Protein AF-A0ABC8JL78-F1 (afdb_monomer_lite)

InterPro domains:
  IPR017938 Riboflavin synthase-like beta-barrel [SSF63380] (25-76)

Radius of gyration: 19.33 Å; chains: 1; bounding box: 40×27×53 Å

Sequence (88 aa):
MIKIQQTLYKEPVECQPKIYQRIKTRNEVLTKGGSTKDVHNLEFRFVSSSSIKYEVGDVVELPPSQNPSAIDAFIENAIIWRQNYSSQ

Organism: Eruca vesicaria subsp. sativa (NCBI:txid29727)

Structure (mmCIF, N/CA/C/O backbone):
data_AF-A0ABC8JL78-F1
#
_entry.id   AF-A0ABC8JL78-F1
#
loop_
_atom_site.group_PDB
_atom_site.id
_atom_site.type_symbol
_atom_site.label_atom_id
_atom_site.label_alt_id
_atom_site.label_comp_id
_atom_site.label_asym_id
_atom_site.label_entity_id
_atom_site.label_seq_id
_atom_site.pdbx_PDB_ins_code
_atom_site.Cartn_x
_atom_site.Cartn_y
_atom_site.Cartn_z
_atom_site.occupancy
_atom_site.B_iso_or_equiv
_atom_site.auth_seq_id
_atom_site.auth_comp_id
_atom_site.auth_asym_id
_atom_site.auth_atom_id
_atom_site.pdbx_PDB_model_num
ATOM 1 N N . MET A 1 1 ? 5.748 -1.288 -16.783 1.00 31.97 1 MET A N 1
ATOM 2 C CA . MET A 1 1 ? 4.459 -1.551 -16.105 1.00 31.97 1 MET A CA 1
ATOM 3 C C . MET A 1 1 ? 4.765 -2.279 -14.806 1.00 31.97 1 MET A C 1
ATOM 5 O O . MET A 1 1 ? 5.115 -3.450 -14.860 1.00 31.97 1 MET A O 1
ATOM 9 N N . ILE A 1 2 ? 4.734 -1.582 -13.671 1.00 34.09 2 ILE A N 1
ATOM 10 C CA . ILE A 1 2 ? 5.034 -2.175 -12.360 1.00 34.09 2 ILE A CA 1
ATOM 11 C C . ILE A 1 2 ? 3.720 -2.732 -11.808 1.00 34.09 2 ILE A C 1
ATOM 13 O O . ILE A 1 2 ? 2.771 -1.981 -11.596 1.00 34.09 2 ILE A O 1
ATOM 17 N N . LYS A 1 3 ? 3.633 -4.054 -11.638 1.00 31.86 3 LYS A N 1
ATOM 18 C CA . LYS A 1 3 ? 2.488 -4.696 -10.984 1.00 31.86 3 LYS A CA 1
ATOM 19 C C . LYS A 1 3 ? 2.761 -4.722 -9.486 1.00 31.86 3 LYS A C 1
ATOM 21 O O . LYS A 1 3 ? 3.645 -5.442 -9.040 1.00 31.86 3 LYS A O 1
ATOM 26 N N . ILE A 1 4 ? 2.000 -3.951 -8.721 1.00 43.84 4 ILE A N 1
ATOM 27 C CA . ILE A 1 4 ? 2.011 -4.043 -7.261 1.00 43.84 4 ILE A CA 1
ATOM 28 C C . ILE A 1 4 ? 0.982 -5.115 -6.891 1.00 43.84 4 ILE A C 1
ATOM 30 O O . ILE A 1 4 ? -0.218 -4.909 -7.069 1.00 43.84 4 ILE A O 1
ATOM 34 N N . GLN A 1 5 ? 1.443 -6.278 -6.432 1.00 34.25 5 GLN A N 1
ATOM 35 C CA . GLN A 1 5 ? 0.585 -7.268 -5.782 1.00 34.25 5 GLN A CA 1
ATOM 36 C C . GLN A 1 5 ? 0.745 -7.115 -4.271 1.00 34.25 5 GLN A C 1
ATOM 38 O O . GLN A 1 5 ? 1.853 -7.190 -3.749 1.00 34.25 5 GLN A O 1
ATOM 43 N N . GLN A 1 6 ? -0.361 -6.851 -3.574 1.00 40.88 6 GLN A N 1
ATOM 44 C CA . GLN A 1 6 ? -0.386 -6.904 -2.118 1.00 40.88 6 GLN A CA 1
ATOM 45 C C . GLN A 1 6 ? -0.401 -8.371 -1.701 1.00 40.88 6 GLN A C 1
ATOM 47 O O . GLN A 1 6 ? -1.405 -9.057 -1.891 1.00 40.88 6 GLN A O 1
ATOM 52 N N . THR A 1 7 ? 0.703 -8.833 -1.126 1.00 35.62 7 THR A N 1
ATOM 53 C CA . THR A 1 7 ? 0.785 -10.162 -0.527 1.00 35.62 7 THR A CA 1
ATOM 54 C C . THR A 1 7 ? 1.122 -10.012 0.949 1.00 35.62 7 THR A C 1
ATOM 56 O O . THR A 1 7 ? 2.162 -9.469 1.311 1.00 35.62 7 THR A O 1
ATOM 59 N N . LEU A 1 8 ? 0.221 -10.480 1.813 1.00 35.69 8 LEU A N 1
ATOM 60 C CA . LEU A 1 8 ? 0.480 -10.638 3.242 1.00 35.69 8 LEU A CA 1
ATOM 61 C C . LEU A 1 8 ? 1.410 -11.844 3.422 1.00 35.69 8 LEU A C 1
ATOM 63 O O . LEU A 1 8 ? 0.937 -12.974 3.524 1.00 35.69 8 LEU A O 1
ATOM 67 N N . TYR A 1 9 ? 2.725 -11.629 3.427 1.00 38.94 9 TYR A N 1
ATOM 68 C CA . TYR A 1 9 ? 3.672 -12.688 3.774 1.00 38.94 9 TYR A CA 1
ATOM 69 C C . TYR A 1 9 ? 3.891 -12.744 5.291 1.00 38.94 9 TYR A C 1
ATOM 71 O O . TYR A 1 9 ? 4.225 -11.748 5.933 1.00 38.94 9 TYR A O 1
ATOM 79 N N . LYS A 1 10 ? 3.707 -13.941 5.857 1.00 44.62 10 LYS A N 1
ATOM 80 C CA . LYS A 1 10 ? 4.261 -14.364 7.145 1.00 44.62 10 LYS A CA 1
ATOM 81 C C . LYS A 1 10 ? 5.566 -15.103 6.848 1.00 44.62 10 LYS A C 1
ATOM 83 O O . LYS A 1 10 ? 5.491 -16.281 6.544 1.00 44.62 10 LYS A O 1
ATOM 88 N N . GLU A 1 11 ? 6.697 -14.399 6.858 1.00 41.25 11 GLU A N 1
ATOM 89 C CA . GLU A 1 11 ? 8.076 -14.875 7.120 1.00 41.25 11 GLU A CA 1
ATOM 90 C C . GLU A 1 11 ? 9.081 -13.783 6.691 1.00 41.25 11 GLU A C 1
ATOM 92 O O . GLU A 1 11 ? 8.760 -12.982 5.808 1.00 41.25 11 GLU A O 1
ATOM 97 N N . PRO A 1 12 ? 10.263 -13.667 7.333 1.00 45.34 12 PRO A N 1
ATOM 98 C CA . PRO A 1 12 ? 11.154 -12.538 7.105 1.00 45.34 12 PRO A CA 1
ATOM 99 C C . PRO A 1 12 ? 11.926 -12.726 5.797 1.00 45.34 12 PRO A C 1
ATOM 101 O O . PRO A 1 12 ? 12.888 -13.486 5.728 1.00 45.34 12 PRO A O 1
ATOM 104 N N . VAL A 1 13 ? 11.520 -11.999 4.759 1.00 52.41 13 VAL A N 1
ATOM 105 C CA . VAL A 1 13 ? 12.337 -11.817 3.556 1.00 52.41 13 VAL A CA 1
ATOM 106 C C . VAL A 1 13 ? 13.495 -10.886 3.918 1.00 52.41 13 VAL A C 1
ATOM 108 O O . VAL A 1 13 ? 13.293 -9.822 4.512 1.00 52.41 13 VAL A O 1
ATOM 111 N N . GLU A 1 14 ? 14.715 -11.313 3.602 1.00 44.38 14 GLU A N 1
ATOM 112 C CA . GLU A 1 14 ? 15.948 -10.554 3.795 1.00 44.38 14 GLU A CA 1
ATOM 113 C C . GLU A 1 14 ? 15.782 -9.124 3.252 1.00 44.38 14 GLU A C 1
ATOM 115 O O . GLU A 1 14 ? 15.545 -8.899 2.063 1.00 44.38 14 GLU A O 1
ATOM 120 N N . CYS A 1 15 ? 15.807 -8.144 4.161 1.00 42.47 15 CYS A N 1
ATOM 121 C CA . CYS A 1 15 ? 15.480 -6.759 3.846 1.00 42.47 15 CYS A CA 1
ATOM 122 C C . CYS A 1 15 ? 16.586 -6.129 2.996 1.00 42.47 15 CYS A C 1
ATOM 124 O O . CYS A 1 15 ? 17.604 -5.675 3.518 1.00 42.47 15 CYS A O 1
ATOM 126 N N . GLN A 1 16 ? 16.325 -6.025 1.694 1.00 54.25 16 GLN A N 1
ATOM 127 C CA . GLN A 1 16 ? 16.980 -5.071 0.801 1.00 54.25 16 GLN A CA 1
ATOM 128 C C . GLN A 1 16 ? 17.005 -3.655 1.416 1.00 54.25 16 GLN A C 1
ATOM 130 O O . GLN A 1 16 ? 16.172 -3.350 2.279 1.00 54.25 16 GLN A O 1
ATOM 135 N N . PRO A 1 17 ? 17.944 -2.769 1.013 1.00 55.53 17 PRO A N 1
ATOM 136 C CA . PRO A 1 17 ? 18.102 -1.455 1.629 1.00 55.53 17 PRO A CA 1
ATOM 137 C C . PRO A 1 17 ? 16.769 -0.703 1.686 1.00 55.53 17 PRO A C 1
ATOM 139 O O . PRO A 1 17 ? 16.188 -0.312 0.671 1.00 55.53 17 PRO A O 1
ATOM 142 N N . LYS A 1 18 ? 16.277 -0.506 2.911 1.00 58.66 18 LYS A N 1
ATOM 143 C CA . LYS A 1 18 ? 15.034 0.212 3.178 1.00 58.66 18 LYS A CA 1
ATOM 144 C C . LYS A 1 18 ? 15.262 1.691 2.891 1.00 58.66 18 LYS A C 1
ATOM 146 O O . LYS A 1 18 ? 15.940 2.387 3.642 1.00 58.66 18 LYS A O 1
ATOM 151 N N . ILE A 1 19 ? 14.705 2.177 1.786 1.00 60.38 19 ILE A N 1
ATOM 152 C CA . ILE A 1 19 ? 14.752 3.598 1.434 1.00 60.38 19 ILE A CA 1
ATOM 153 C C . ILE A 1 19 ? 13.503 4.256 2.000 1.00 60.38 19 ILE A C 1
ATOM 155 O O . ILE A 1 19 ? 12.411 4.155 1.442 1.00 60.38 19 ILE A O 1
ATOM 159 N N . TYR A 1 20 ? 13.694 4.912 3.142 1.00 57.22 20 TYR A N 1
ATOM 160 C CA . TYR A 1 20 ? 12.631 5.501 3.956 1.00 57.22 20 TYR A CA 1
ATOM 161 C C . TYR A 1 20 ? 12.106 6.843 3.429 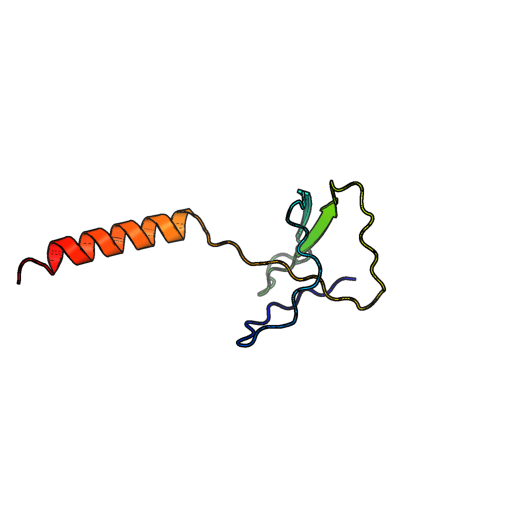1.00 57.22 20 TYR A C 1
ATOM 163 O O . TYR A 1 20 ? 11.135 7.370 3.961 1.00 57.22 20 TYR A O 1
ATOM 171 N N . GLN A 1 21 ? 12.727 7.408 2.391 1.00 56.16 21 GLN A N 1
ATOM 172 C CA . GLN A 1 21 ? 12.365 8.720 1.858 1.00 56.16 21 GLN A CA 1
ATOM 173 C C . GLN A 1 21 ? 11.894 8.592 0.407 1.00 56.16 21 GLN A C 1
ATOM 175 O O . GLN A 1 21 ? 12.674 8.671 -0.543 1.00 56.16 21 GLN A O 1
ATOM 180 N N . ARG A 1 22 ? 10.588 8.366 0.240 1.00 63.94 22 ARG A N 1
ATOM 181 C CA . ARG A 1 22 ? 9.896 8.409 -1.054 1.00 63.94 22 ARG A CA 1
ATOM 182 C C . ARG A 1 22 ? 8.907 9.565 -1.024 1.00 63.94 22 ARG A C 1
ATOM 184 O O . ARG A 1 22 ? 8.053 9.607 -0.145 1.00 63.94 22 ARG A O 1
ATOM 191 N N . ILE A 1 23 ? 8.987 10.475 -1.991 1.00 59.38 23 ILE A N 1
ATOM 192 C CA . ILE A 1 23 ? 7.897 11.423 -2.237 1.00 59.38 23 ILE A CA 1
ATOM 193 C C . ILE A 1 23 ? 7.009 10.792 -3.308 1.00 59.38 23 ILE A C 1
ATOM 195 O O . ILE A 1 23 ? 7.458 10.547 -4.431 1.00 59.38 23 ILE A O 1
ATOM 199 N N . LYS A 1 24 ? 5.753 10.498 -2.955 1.00 66.19 24 LYS A N 1
ATOM 200 C CA . LYS A 1 24 ? 4.724 10.123 -3.930 1.00 66.19 24 LYS A CA 1
ATOM 201 C C . LYS A 1 24 ? 4.434 11.350 -4.786 1.00 66.19 24 LYS A C 1
ATOM 203 O O . LYS A 1 24 ? 3.921 12.343 -4.281 1.00 66.19 24 LYS A O 1
ATOM 208 N N . THR A 1 25 ? 4.791 11.289 -6.062 1.00 71.81 25 THR A N 1
ATOM 209 C CA . THR A 1 25 ? 4.658 12.429 -6.977 1.00 71.81 25 THR A CA 1
ATOM 210 C C . THR A 1 25 ? 3.381 12.369 -7.794 1.00 71.81 25 THR A C 1
ATOM 212 O O . THR A 1 25 ? 2.857 13.418 -8.158 1.00 71.81 25 THR A O 1
ATOM 215 N N . ARG A 1 26 ? 2.851 11.167 -8.058 1.00 84.19 26 ARG A N 1
ATOM 216 C CA . ARG A 1 26 ? 1.599 11.001 -8.803 1.00 84.19 26 ARG A CA 1
ATOM 217 C C . ARG A 1 26 ? 0.782 9.812 -8.307 1.00 84.19 26 ARG A C 1
ATOM 219 O O . ARG A 1 26 ? 1.331 8.773 -7.937 1.00 84.19 26 ARG A O 1
ATOM 226 N N . ASN A 1 27 ? -0.536 10.001 -8.301 1.00 88.81 27 ASN A N 1
ATOM 227 C CA . ASN A 1 27 ? -1.542 8.960 -8.127 1.00 88.81 27 ASN A CA 1
ATOM 228 C C . ASN A 1 27 ? -2.596 9.126 -9.210 1.00 88.81 27 ASN A C 1
ATOM 230 O O . ASN A 1 27 ? -3.314 10.123 -9.195 1.00 88.81 27 ASN A O 1
ATOM 234 N N . GLU A 1 28 ? -2.684 8.193 -10.139 1.00 91.62 28 GLU A N 1
ATOM 235 C CA . GLU A 1 28 ? -3.620 8.303 -11.250 1.00 91.62 28 GLU A CA 1
ATOM 236 C C . GLU A 1 28 ? -4.539 7.095 -11.294 1.00 91.62 28 GLU A C 1
ATOM 238 O O . GLU A 1 28 ? -4.080 5.957 -11.337 1.00 91.62 28 GLU A O 1
ATOM 243 N N . VAL A 1 29 ? -5.843 7.355 -11.306 1.00 91.00 29 VAL A N 1
ATOM 244 C CA . VAL A 1 29 ? -6.860 6.315 -11.434 1.00 91.00 29 VAL A CA 1
ATOM 245 C C . VAL A 1 29 ? -6.802 5.753 -12.852 1.00 91.00 29 VAL A C 1
ATOM 247 O O . VAL A 1 29 ? -6.953 6.484 -13.827 1.00 91.00 29 VAL A O 1
ATOM 250 N N . LEU A 1 30 ? -6.605 4.443 -12.967 1.00 91.88 30 LEU A N 1
ATOM 251 C CA . LEU A 1 30 ? -6.662 3.716 -14.238 1.00 91.88 30 LEU A CA 1
ATOM 252 C C . LEU A 1 30 ? -8.021 3.042 -14.461 1.00 91.88 30 LEU A C 1
ATOM 254 O O . LEU A 1 30 ? -8.324 2.580 -15.563 1.00 91.88 30 LEU A O 1
ATOM 258 N N . THR A 1 31 ? -8.838 2.947 -13.416 1.00 92.44 31 THR A N 1
ATOM 259 C CA . THR A 1 31 ? -10.151 2.309 -13.458 1.00 92.44 31 THR A CA 1
ATOM 260 C C . THR A 1 31 ? -11.218 3.225 -14.034 1.00 92.44 31 THR A C 1
ATOM 262 O O . THR A 1 31 ? -11.361 4.385 -13.659 1.00 92.44 31 THR A O 1
ATOM 265 N N . LYS A 1 32 ? -12.005 2.677 -14.965 1.00 89.25 32 LYS A N 1
ATOM 266 C CA . LYS A 1 32 ? -13.177 3.357 -15.524 1.00 89.25 32 LYS A CA 1
ATOM 267 C C . LYS A 1 32 ? -14.321 3.359 -14.508 1.00 89.25 32 LYS A C 1
ATOM 269 O O . LYS A 1 32 ? -14.440 2.433 -13.702 1.00 89.25 32 LYS A O 1
ATOM 274 N N . GLY A 1 33 ? -15.196 4.360 -14.599 1.00 89.88 33 GLY A N 1
ATOM 275 C CA . GLY A 1 33 ? -16.428 4.406 -13.809 1.00 89.88 33 GLY A CA 1
ATOM 276 C C . GLY A 1 33 ? -17.261 3.132 -13.995 1.00 89.88 33 GLY A C 1
ATOM 277 O O . GLY A 1 33 ? -17.414 2.650 -15.116 1.00 89.88 33 GLY A O 1
ATOM 278 N N . GLY A 1 34 ? -17.756 2.569 -12.890 1.00 89.00 34 GLY A N 1
ATOM 279 C CA . GLY A 1 34 ? -18.521 1.314 -12.879 1.00 89.00 34 GLY A CA 1
ATOM 280 C C . GLY A 1 34 ? -17.684 0.031 -12.782 1.00 89.00 34 GLY A C 1
ATOM 281 O O . GLY A 1 34 ? -18.249 -1.058 -12.741 1.00 89.00 34 GLY A O 1
ATOM 282 N N . SER A 1 35 ? -16.352 0.127 -12.720 1.00 90.50 35 SER A N 1
ATOM 283 C CA . SER A 1 35 ? -15.483 -1.012 -12.400 1.00 90.50 35 SER A CA 1
ATOM 284 C C . SER A 1 35 ? -15.666 -1.460 -10.944 1.00 90.50 35 SER A C 1
ATOM 286 O O . SER A 1 35 ? -15.775 -0.634 -10.044 1.00 90.50 35 SER A O 1
ATOM 288 N N . THR A 1 36 ? -15.625 -2.772 -10.698 1.00 93.81 36 THR A N 1
ATOM 289 C CA . THR A 1 36 ? -15.645 -3.354 -9.340 1.00 93.81 36 THR A CA 1
ATOM 290 C C . THR A 1 36 ? -14.299 -3.261 -8.624 1.00 93.81 36 THR A C 1
ATOM 292 O O . THR A 1 36 ? -14.212 -3.502 -7.423 1.00 93.81 36 THR A O 1
ATOM 295 N N . LYS A 1 37 ? -13.235 -2.945 -9.365 1.00 89.69 37 LYS A N 1
ATOM 296 C CA . LYS A 1 37 ? -11.883 -2.749 -8.841 1.00 89.69 37 LYS A CA 1
ATOM 297 C C . LYS A 1 37 ? -11.504 -1.283 -8.927 1.00 89.69 37 LYS A C 1
ATOM 299 O O . LYS A 1 37 ? -11.912 -0.611 -9.876 1.00 89.69 37 LYS A O 1
ATOM 304 N N . ASP A 1 38 ? -10.664 -0.860 -7.993 1.00 89.25 38 ASP A N 1
ATOM 305 C CA . ASP A 1 38 ? -9.995 0.434 -8.002 1.00 89.25 38 ASP A CA 1
ATOM 306 C C . ASP A 1 38 ? -8.491 0.220 -8.230 1.00 89.25 38 ASP A C 1
ATOM 308 O O . ASP A 1 38 ? -7.829 -0.476 -7.459 1.00 89.25 38 ASP A O 1
ATOM 312 N N . VAL A 1 39 ? -7.963 0.728 -9.345 1.00 90.81 39 VAL A N 1
ATOM 313 C CA . VAL A 1 39 ? -6.585 0.478 -9.790 1.00 90.81 39 VAL A CA 1
ATOM 314 C C . VAL A 1 39 ? -5.926 1.812 -10.062 1.00 90.81 39 VAL A C 1
ATOM 316 O O . VAL A 1 39 ? -6.438 2.616 -10.837 1.00 90.81 39 VAL A O 1
ATOM 319 N N . HIS A 1 40 ? -4.756 2.011 -9.461 1.00 89.88 40 HIS A N 1
ATOM 320 C CA . HIS A 1 40 ? -4.008 3.257 -9.552 1.00 89.88 40 HIS A CA 1
ATOM 321 C C . HIS A 1 40 ? -2.620 3.029 -10.140 1.00 89.88 40 HIS A C 1
ATOM 323 O O . HIS A 1 40 ? -1.952 2.042 -9.827 1.00 89.88 40 HIS A O 1
ATOM 329 N N . ASN A 1 41 ? -2.171 3.979 -10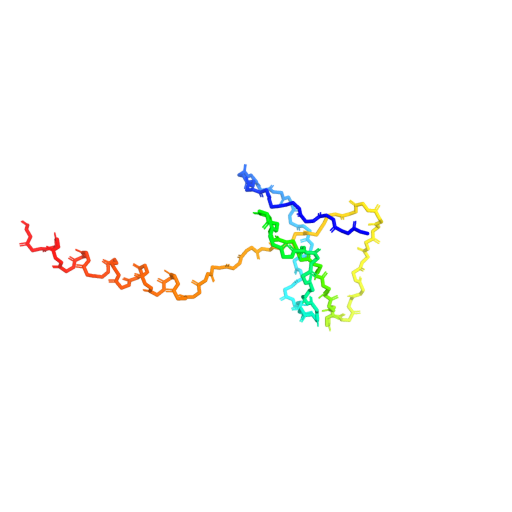.955 1.00 89.12 41 ASN A N 1
ATOM 330 C CA . ASN A 1 41 ? -0.775 4.151 -11.318 1.00 89.12 41 ASN A CA 1
ATOM 331 C C . ASN A 1 41 ? -0.089 5.038 -10.270 1.00 89.12 41 ASN A C 1
ATOM 333 O O . ASN A 1 41 ? -0.551 6.146 -9.983 1.00 89.12 41 ASN A O 1
ATOM 337 N N . LEU A 1 42 ? 1.016 4.550 -9.708 1.00 86.44 42 LEU A N 1
ATOM 338 C CA . LEU A 1 42 ? 1.783 5.242 -8.676 1.00 86.44 42 LEU A CA 1
ATOM 339 C C . LEU A 1 42 ? 3.179 5.562 -9.197 1.00 86.44 42 LEU A C 1
ATOM 341 O O . LEU A 1 42 ? 3.913 4.667 -9.611 1.00 86.44 42 LEU A O 1
ATOM 345 N N . GLU A 1 43 ? 3.559 6.833 -9.106 1.00 85.44 43 GLU A N 1
ATOM 346 C CA . GLU A 1 43 ? 4.906 7.290 -9.439 1.00 85.44 43 GLU A CA 1
ATOM 347 C C . GLU A 1 43 ? 5.595 7.837 -8.188 1.00 85.44 43 GLU A C 1
ATOM 349 O O . GLU A 1 43 ? 5.003 8.579 -7.392 1.00 85.44 43 GLU A O 1
ATOM 354 N N . PHE A 1 44 ? 6.868 7.476 -8.030 1.00 78.44 44 PHE A N 1
ATOM 355 C CA . PHE A 1 44 ? 7.696 7.871 -6.899 1.00 78.44 44 PHE A CA 1
ATOM 356 C C . PHE A 1 44 ? 8.938 8.593 -7.395 1.00 78.44 44 PHE A C 1
ATOM 358 O O . PHE A 1 44 ? 9.608 8.133 -8.321 1.00 78.44 44 PHE A O 1
ATOM 365 N N . ARG A 1 45 ? 9.285 9.690 -6.723 1.00 74.88 45 ARG A N 1
ATOM 366 C CA . ARG A 1 45 ? 10.599 10.312 -6.854 1.00 74.88 45 ARG A CA 1
ATOM 367 C C . ARG A 1 45 ? 11.427 9.991 -5.620 1.00 74.88 45 ARG A C 1
ATOM 369 O O . ARG A 1 45 ? 10.971 10.162 -4.486 1.00 74.88 45 ARG A O 1
ATOM 376 N N . PHE A 1 46 ? 12.655 9.556 -5.859 1.00 73.12 46 PHE A N 1
ATOM 377 C CA . PHE A 1 46 ? 13.638 9.337 -4.809 1.00 73.12 46 PHE A CA 1
ATOM 378 C C . PHE A 1 46 ? 14.373 10.644 -4.536 1.00 73.12 46 PHE A C 1
ATOM 380 O O . PHE A 1 46 ? 14.845 11.301 -5.461 1.00 73.12 46 PHE A O 1
ATOM 387 N N . VAL A 1 47 ? 14.404 11.040 -3.265 1.00 65.62 47 VAL A N 1
ATOM 388 C CA . VAL A 1 47 ? 15.089 12.260 -2.811 1.00 65.62 47 VAL A CA 1
ATOM 389 C C . VAL A 1 47 ? 16.532 11.996 -2.383 1.00 65.62 47 VAL A C 1
ATOM 391 O O . VAL A 1 47 ? 17.294 12.938 -2.191 1.00 65.62 47 VAL A O 1
ATOM 394 N N . SER A 1 48 ? 16.924 10.727 -2.246 1.00 65.88 48 SER A N 1
ATOM 395 C CA . SER A 1 48 ? 18.291 10.343 -1.909 1.00 65.88 48 SER A CA 1
ATOM 396 C C . SER A 1 48 ? 19.235 10.532 -3.096 1.00 65.88 48 SER A C 1
ATOM 398 O O . SER A 1 48 ? 18.895 10.221 -4.234 1.00 65.88 48 SER A O 1
ATOM 400 N N . SER A 1 49 ? 20.457 10.983 -2.809 1.00 59.72 49 SER A N 1
ATOM 401 C CA . SER A 1 49 ? 21.551 11.105 -3.783 1.00 59.72 49 SER A CA 1
ATOM 402 C C . SER A 1 49 ? 22.024 9.758 -4.345 1.00 59.72 49 SER A C 1
ATOM 404 O O . SER A 1 49 ? 22.704 9.725 -5.369 1.00 59.72 49 SER A O 1
ATOM 406 N N . SER A 1 50 ? 21.661 8.642 -3.706 1.00 63.38 50 SER A N 1
ATOM 407 C CA . SER A 1 50 ? 21.852 7.302 -4.249 1.00 63.38 50 SER A CA 1
ATOM 408 C C . SER A 1 50 ? 20.774 6.984 -5.287 1.00 63.38 50 SER A C 1
ATOM 410 O O . SER A 1 50 ? 19.575 6.982 -4.995 1.00 63.38 50 SER A O 1
ATOM 412 N N . SER A 1 51 ? 21.206 6.685 -6.513 1.00 67.06 51 SER A N 1
ATOM 413 C CA . SER A 1 51 ? 20.329 6.152 -7.548 1.00 67.06 51 SER A CA 1
ATOM 414 C C . SER A 1 51 ? 19.896 4.736 -7.177 1.00 67.06 51 SER A C 1
ATOM 416 O O . SER A 1 51 ? 20.720 3.841 -6.981 1.00 67.06 51 SER A O 1
ATOM 418 N N . ILE A 1 52 ? 18.585 4.521 -7.079 1.00 74.31 52 ILE A N 1
ATOM 419 C CA . ILE A 1 52 ? 18.040 3.168 -6.980 1.00 74.31 52 ILE A CA 1
ATOM 420 C C . ILE A 1 52 ? 18.168 2.527 -8.349 1.00 74.31 52 ILE A C 1
ATOM 422 O O . ILE A 1 52 ? 17.603 3.015 -9.329 1.00 74.31 52 ILE A O 1
ATOM 426 N N . LYS A 1 53 ? 18.919 1.432 -8.402 1.00 79.62 53 LYS A N 1
ATOM 427 C CA . LYS A 1 53 ? 18.983 0.575 -9.579 1.00 79.62 53 LYS A CA 1
ATOM 428 C C . LYS A 1 53 ? 17.809 -0.392 -9.528 1.00 79.62 53 LYS A C 1
ATOM 430 O O . LYS A 1 53 ? 17.520 -0.938 -8.468 1.00 79.62 53 LYS A O 1
ATOM 435 N N . TYR A 1 54 ? 17.146 -0.558 -10.659 1.00 80.50 54 TYR A N 1
ATOM 436 C CA . TYR A 1 54 ? 16.108 -1.557 -10.852 1.00 80.50 54 TYR A CA 1
ATOM 437 C C . TYR A 1 54 ? 16.176 -2.055 -12.292 1.00 80.50 54 TYR A C 1
ATOM 439 O O . TYR A 1 54 ? 16.594 -1.323 -13.194 1.00 80.50 54 TYR A O 1
ATOM 447 N N . GLU A 1 55 ? 15.731 -3.281 -12.496 1.00 86.56 55 GLU A N 1
ATOM 448 C CA . GLU A 1 55 ? 15.545 -3.896 -13.798 1.00 86.56 55 GLU A CA 1
ATOM 449 C C . GLU A 1 55 ? 14.060 -4.156 -14.068 1.00 86.56 55 GLU A C 1
ATOM 451 O O . GLU A 1 55 ? 13.194 -4.118 -13.186 1.00 86.56 55 GLU A O 1
ATOM 456 N N . VAL A 1 56 ? 13.725 -4.368 -15.340 1.00 85.75 56 VAL A N 1
ATOM 457 C CA . VAL A 1 56 ? 12.350 -4.689 -15.724 1.00 85.75 56 VAL A CA 1
ATOM 458 C C . VAL A 1 56 ? 11.999 -6.069 -15.181 1.00 85.75 56 VAL A C 1
ATOM 460 O O . VAL A 1 56 ? 12.585 -7.066 -15.583 1.00 85.75 56 VAL A O 1
ATOM 463 N N . GLY A 1 57 ? 10.988 -6.116 -14.317 1.00 86.94 57 GLY A N 1
ATOM 464 C CA . GLY A 1 57 ? 10.568 -7.340 -13.634 1.00 86.94 57 GLY A CA 1
ATOM 465 C C . GLY A 1 57 ? 10.792 -7.282 -12.126 1.00 86.94 57 GLY A C 1
ATOM 466 O O . GLY A 1 57 ? 10.146 -8.044 -11.410 1.00 86.94 57 GLY A O 1
ATOM 467 N N . ASP A 1 58 ? 11.605 -6.336 -11.648 1.00 83.25 58 ASP A N 1
ATOM 468 C CA . ASP A 1 58 ? 11.808 -6.126 -10.220 1.00 83.25 58 ASP A CA 1
ATOM 469 C C . ASP A 1 58 ? 10.512 -5.728 -9.510 1.00 83.25 58 ASP A C 1
ATOM 471 O O . ASP A 1 58 ? 9.649 -5.013 -10.039 1.00 83.25 58 ASP A O 1
ATOM 475 N N . VAL A 1 59 ? 10.395 -6.185 -8.265 1.00 82.00 59 VAL A N 1
ATOM 476 C CA . VAL A 1 59 ? 9.257 -5.908 -7.392 1.00 82.00 59 VAL A CA 1
ATOM 477 C C . VAL A 1 59 ? 9.615 -4.774 -6.444 1.00 82.00 59 VAL A C 1
ATOM 479 O O . VAL A 1 59 ? 10.683 -4.764 -5.835 1.00 82.00 59 VAL A O 1
ATOM 482 N N . VAL A 1 60 ? 8.692 -3.826 -6.280 1.00 79.38 60 VAL A N 1
ATOM 483 C CA . VAL A 1 60 ? 8.813 -2.785 -5.261 1.00 79.38 60 VAL A CA 1
ATOM 484 C C . VAL A 1 60 ? 7.954 -3.139 -4.052 1.00 79.38 60 VAL A C 1
ATOM 486 O O . VAL A 1 60 ? 6.739 -3.302 -4.164 1.00 79.38 60 VAL A O 1
ATOM 489 N N . GLU A 1 61 ? 8.577 -3.219 -2.879 1.00 78.88 61 GLU A N 1
ATOM 490 C CA . GLU A 1 61 ? 7.839 -3.295 -1.622 1.00 78.88 61 GLU A CA 1
ATOM 491 C C . GLU A 1 61 ? 7.408 -1.885 -1.191 1.00 78.88 61 GLU A C 1
ATOM 493 O O . GLU A 1 61 ? 8.183 -0.914 -1.225 1.00 78.88 61 GLU A O 1
ATOM 498 N N . LEU A 1 62 ? 6.134 -1.770 -0.820 1.00 77.62 62 LEU A N 1
ATOM 499 C CA . LEU A 1 62 ? 5.533 -0.581 -0.231 1.00 77.62 62 LEU A CA 1
ATOM 500 C C . LEU A 1 62 ? 4.914 -1.005 1.101 1.00 77.62 62 LEU A C 1
ATOM 502 O O . LEU A 1 62 ? 3.851 -1.630 1.088 1.00 77.62 62 LEU A O 1
ATOM 506 N N . PRO A 1 63 ? 5.559 -0.688 2.238 1.00 76.38 63 PRO A N 1
ATOM 507 C CA . PRO A 1 63 ? 4.995 -0.992 3.541 1.00 76.38 63 PRO A CA 1
ATOM 508 C C . PRO A 1 63 ? 3.636 -0.294 3.674 1.00 76.38 63 PRO A C 1
ATOM 510 O O . PRO A 1 63 ? 3.549 0.909 3.398 1.00 76.38 63 PRO A O 1
ATOM 513 N N . PRO A 1 64 ? 2.568 -1.008 4.064 1.00 78.94 64 PRO A N 1
ATOM 514 C CA . PRO A 1 64 ? 1.281 -0.375 4.282 1.00 78.94 64 PRO A CA 1
ATOM 515 C C . PRO A 1 64 ? 1.368 0.578 5.476 1.00 78.94 64 PRO A C 1
ATOM 517 O O . PRO A 1 64 ? 2.014 0.281 6.480 1.00 78.94 64 PRO A O 1
ATOM 520 N N . SER A 1 65 ? 0.667 1.705 5.387 1.00 80.00 65 SER A N 1
ATOM 521 C CA . SER A 1 65 ? 0.353 2.533 6.548 1.00 80.00 65 SER A CA 1
ATOM 522 C C . SER A 1 65 ? -1.105 2.331 6.934 1.00 80.00 65 SER A C 1
ATOM 524 O O . SER A 1 65 ? -1.970 2.116 6.083 1.00 80.00 65 SER A O 1
ATOM 526 N N . GLN A 1 66 ? -1.387 2.416 8.225 1.00 86.81 66 GLN A N 1
ATOM 527 C CA . GLN A 1 66 ? -2.754 2.362 8.722 1.00 86.81 66 GLN A CA 1
ATOM 528 C C . GLN A 1 66 ? -3.442 3.720 8.538 1.00 86.81 66 GLN A C 1
ATOM 530 O O . GLN A 1 66 ? -2.789 4.764 8.558 1.00 86.81 66 GLN A O 1
ATOM 535 N N . ASN A 1 67 ? -4.763 3.701 8.343 1.00 89.12 67 ASN A N 1
ATOM 536 C CA . ASN A 1 67 ? -5.575 4.915 8.320 1.00 89.12 67 ASN A CA 1
ATOM 537 C C . ASN A 1 67 ? -5.600 5.520 9.741 1.00 89.12 67 ASN A C 1
ATOM 539 O O . ASN A 1 67 ? -6.114 4.845 10.637 1.00 89.12 67 ASN A O 1
ATOM 543 N N . PRO A 1 68 ? -5.096 6.753 9.955 1.00 91.00 68 PRO A N 1
ATOM 544 C CA . PRO A 1 68 ? -5.051 7.369 11.281 1.00 91.00 68 PRO A CA 1
ATOM 545 C C . PRO A 1 68 ? -6.422 7.422 11.958 1.00 91.00 68 PRO A C 1
ATOM 547 O O . PRO A 1 68 ? -6.553 6.983 13.090 1.00 91.00 68 PRO A O 1
ATOM 550 N N . SER A 1 69 ? -7.474 7.804 11.229 1.00 93.19 69 SER A N 1
ATOM 551 C CA . SER A 1 69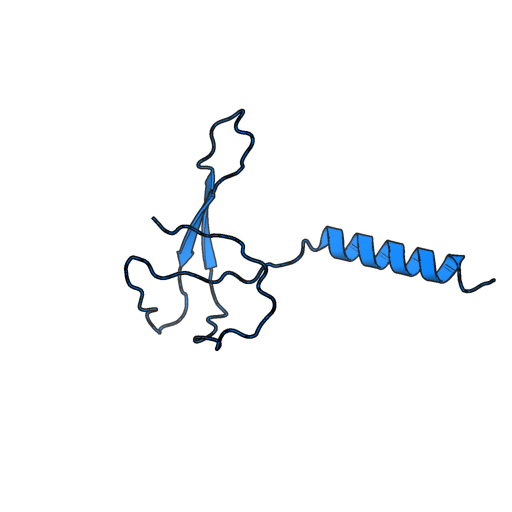 ? -8.829 7.882 11.787 1.00 93.19 69 S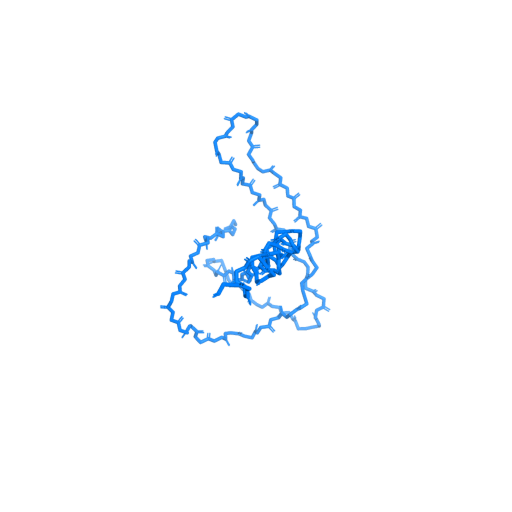ER A CA 1
ATOM 552 C C . SER A 1 69 ? -9.377 6.519 12.216 1.00 93.19 69 SER A C 1
ATOM 554 O O . SER A 1 69 ? -10.150 6.433 13.164 1.00 93.19 69 SER A O 1
ATOM 556 N N . ALA A 1 70 ? -8.981 5.438 11.535 1.00 92.19 70 ALA A N 1
ATOM 557 C CA . ALA A 1 70 ? -9.366 4.089 11.945 1.00 92.19 70 ALA A CA 1
ATOM 558 C C . ALA A 1 70 ? -8.620 3.648 13.214 1.00 92.19 70 ALA A C 1
ATOM 560 O O . ALA A 1 70 ? -9.190 2.938 14.040 1.00 92.19 70 ALA A O 1
ATOM 561 N N . ILE A 1 71 ? -7.363 4.077 13.374 1.00 93.25 71 ILE A N 1
ATOM 562 C CA . ILE A 1 71 ? -6.587 3.850 14.597 1.00 93.25 71 ILE A CA 1
ATOM 563 C C . ILE A 1 71 ? -7.208 4.625 15.760 1.00 93.25 71 ILE A C 1
ATOM 565 O O . ILE A 1 71 ? -7.431 4.038 16.815 1.00 93.25 71 ILE A O 1
ATOM 569 N N . ASP A 1 72 ? -7.534 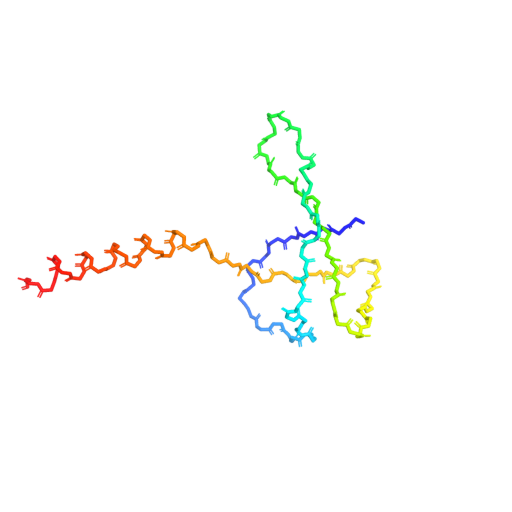5.901 15.559 1.00 95.44 72 ASP A N 1
ATOM 570 C CA . ASP A 1 72 ? -8.142 6.747 16.589 1.00 95.44 72 ASP A CA 1
ATOM 571 C C . ASP A 1 72 ? -9.467 6.145 17.066 1.00 95.44 72 ASP A C 1
ATOM 573 O O . ASP A 1 72 ? -9.639 5.880 18.256 1.00 95.44 72 ASP A O 1
ATOM 577 N N . ALA A 1 73 ? -10.352 5.788 16.129 1.00 94.44 73 ALA A N 1
ATOM 578 C CA . ALA A 1 73 ? -11.615 5.128 16.446 1.00 94.44 73 ALA A CA 1
ATOM 579 C C . ALA A 1 73 ? -11.409 3.790 17.176 1.00 94.44 73 ALA A C 1
ATOM 581 O O . ALA A 1 73 ? -12.170 3.444 18.081 1.00 94.44 73 ALA A O 1
ATOM 582 N N . PHE A 1 74 ? -10.391 3.010 16.806 1.00 94.38 74 PHE A N 1
ATOM 583 C CA . PHE A 1 74 ? -10.063 1.772 17.512 1.00 94.38 74 PHE A CA 1
ATOM 584 C C . PHE A 1 74 ? -9.628 2.041 18.959 1.00 94.38 74 PHE A C 1
ATOM 586 O O . PHE A 1 74 ? -10.104 1.367 19.873 1.00 94.38 74 PHE A O 1
ATOM 593 N N . ILE A 1 75 ? -8.759 3.031 19.177 1.00 95.12 75 ILE A N 1
ATOM 594 C CA . ILE A 1 75 ? -8.271 3.408 20.509 1.00 95.12 75 ILE A CA 1
ATOM 595 C C . ILE A 1 75 ? -9.425 3.910 21.380 1.00 95.12 75 ILE A C 1
ATOM 597 O O . ILE A 1 75 ? -9.568 3.456 22.514 1.00 95.12 75 ILE A O 1
ATOM 601 N N . GLU A 1 76 ? -10.273 4.795 20.855 1.00 94.88 76 GLU A N 1
ATOM 602 C CA . GLU A 1 76 ? -11.450 5.306 21.564 1.00 94.88 76 GLU A CA 1
ATOM 603 C C . GLU A 1 76 ? -12.375 4.166 21.999 1.00 94.88 76 GLU A C 1
ATOM 605 O O . GLU A 1 76 ? -12.720 4.053 23.178 1.00 94.88 76 GLU A O 1
ATOM 610 N N . ASN A 1 77 ? -12.702 3.258 21.077 1.00 92.81 77 ASN A N 1
ATOM 611 C CA . ASN A 1 77 ? -13.528 2.093 21.381 1.00 92.81 77 ASN A CA 1
ATOM 612 C C . ASN A 1 77 ? -12.876 1.176 22.426 1.00 92.81 77 ASN A C 1
ATOM 614 O O . ASN A 1 77 ? -13.567 0.666 23.307 1.00 92.81 77 ASN A O 1
ATOM 618 N N . ALA A 1 78 ? -11.555 0.986 22.377 1.00 91.81 78 ALA A N 1
ATOM 619 C CA . ALA A 1 78 ? -10.831 0.192 23.367 1.00 91.81 78 ALA A CA 1
ATOM 620 C C . ALA A 1 78 ? -10.857 0.835 24.767 1.00 91.81 78 ALA A C 1
ATOM 622 O O . ALA A 1 78 ? -10.988 0.128 25.769 1.00 91.81 78 ALA A O 1
ATOM 623 N N . ILE A 1 79 ? -10.769 2.166 24.852 1.00 93.31 79 ILE A N 1
ATOM 624 C CA . ILE A 1 79 ? -10.876 2.911 26.114 1.00 93.31 79 ILE A CA 1
ATOM 625 C C . ILE A 1 79 ? -12.294 2.800 26.683 1.00 93.31 79 ILE A C 1
ATOM 627 O O . ILE A 1 79 ? -12.444 2.477 27.863 1.00 93.31 79 ILE A O 1
ATOM 631 N N . ILE A 1 80 ? -13.320 3.005 25.851 1.00 89.69 80 ILE A N 1
ATOM 632 C CA . ILE A 1 80 ? -14.733 2.860 26.237 1.00 89.69 80 ILE A CA 1
ATOM 633 C C . ILE A 1 80 ? -15.002 1.436 26.728 1.00 89.69 80 ILE A C 1
ATOM 635 O O . ILE A 1 80 ? -15.609 1.240 27.781 1.00 89.69 80 ILE A O 1
ATOM 639 N N . TRP A 1 81 ? -14.510 0.429 26.001 1.00 87.88 81 TRP A N 1
ATOM 640 C CA . TRP A 1 81 ? -14.620 -0.965 26.417 1.00 87.88 81 TRP A CA 1
ATOM 641 C C . TRP A 1 81 ? -13.961 -1.192 27.783 1.00 87.88 81 TRP A C 1
ATOM 643 O O . TRP A 1 81 ? -14.596 -1.732 28.685 1.00 87.88 81 TRP A O 1
ATOM 653 N N . ARG A 1 82 ? -12.732 -0.703 27.997 1.00 87.75 82 ARG A N 1
ATOM 654 C CA . ARG A 1 82 ? -12.060 -0.823 29.300 1.00 87.75 82 ARG A CA 1
ATOM 655 C C . ARG A 1 82 ? -12.896 -0.207 30.424 1.00 87.75 82 ARG A C 1
ATOM 657 O O . ARG A 1 82 ? -13.032 -0.832 31.471 1.00 87.75 82 ARG A O 1
ATOM 664 N N . GLN A 1 83 ? -13.434 0.994 30.233 1.00 82.94 83 GLN A N 1
ATOM 665 C CA . GLN A 1 83 ? -14.201 1.693 31.268 1.00 82.94 83 GLN A CA 1
ATOM 666 C C . GLN A 1 83 ? -15.507 0.972 31.616 1.00 82.94 83 GLN A C 1
ATOM 668 O O . GLN A 1 83 ? -15.850 0.880 32.788 1.00 82.94 83 GLN A O 1
ATOM 673 N N . ASN A 1 84 ? -16.193 0.408 30.622 1.00 80.62 84 ASN A N 1
ATOM 674 C CA . ASN A 1 84 ? -17.466 -0.279 30.837 1.00 80.62 84 ASN A CA 1
ATOM 675 C C . ASN A 1 84 ? -17.315 -1.691 31.428 1.00 80.62 84 ASN A C 1
ATOM 677 O O . ASN A 1 84 ? -18.242 -2.176 32.070 1.00 80.62 84 ASN A O 1
ATOM 681 N N . TYR A 1 85 ? -16.167 -2.349 31.228 1.00 67.06 85 TYR A N 1
ATOM 682 C CA . TYR A 1 85 ? -15.950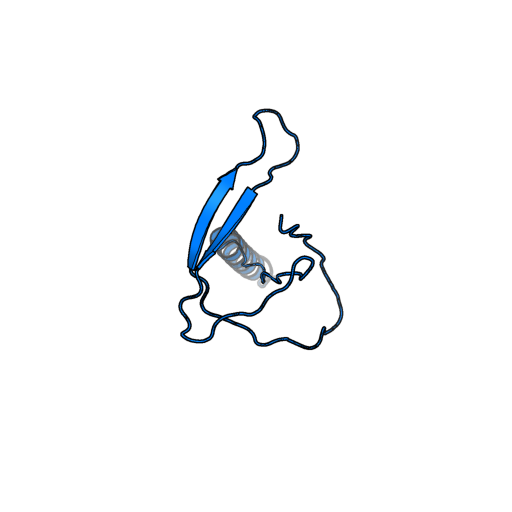 -3.745 31.636 1.00 67.06 85 TYR A CA 1
ATOM 683 C C . TYR A 1 85 ? -14.917 -3.940 32.761 1.00 67.06 85 TYR A C 1
ATOM 685 O O . TYR A 1 85 ? -14.733 -5.064 33.207 1.00 67.06 85 TYR A O 1
ATOM 693 N N . SER A 1 86 ? -14.270 -2.881 33.266 1.00 62.03 86 SER A N 1
ATOM 694 C CA . SER A 1 86 ? -13.371 -2.966 34.442 1.00 62.03 86 SER A CA 1
ATOM 695 C C . SER A 1 86 ? -14.081 -2.694 35.780 1.00 62.03 86 SER A C 1
ATOM 697 O O . SER A 1 86 ? -13.421 -2.469 36.791 1.00 62.03 86 SER A O 1
ATOM 699 N N . SER A 1 87 ? -15.416 -2.641 35.787 1.00 61.09 87 SER A N 1
ATOM 700 C CA . SER A 1 87 ? -16.248 -2.375 36.977 1.00 61.09 87 SER A CA 1
ATOM 701 C C . SER A 1 87 ? -17.232 -3.510 37.297 1.00 61.09 87 SER A C 1
ATOM 703 O O . SER A 1 87 ? -18.140 -3.313 38.103 1.00 61.09 87 SER A O 1
ATOM 705 N N . GLN A 1 88 ? -17.055 -4.676 36.666 1.00 55.53 88 GLN A N 1
ATOM 706 C CA . GLN A 1 88 ? -17.675 -5.950 37.048 1.00 55.53 88 GLN A CA 1
ATOM 707 C C . GLN A 1 88 ? -16.616 -6.856 37.671 1.00 55.53 88 GLN A C 1
ATOM 709 O O . GLN A 1 88 ? -16.980 -7.604 38.603 1.00 55.53 88 GLN A O 1
#

Foldseek 3Di:
DADADDDDDDDDDDDDPDQPDKDFPDWAWPDDPPDPDTDIDTDIDRPDPDDDDDDPPDHDDDDDDDDVVVVVVVVVVVVVVCVVPVPD

pLDDT: mean 73.46, std 19.17, range [31.86, 95.44]

Secondary structure (DSSP, 8-state):
----------S----------EEEEEEEE-PPTT-SS--EEEEEEE-SSSPPP--TTPPPP------HHHHHHHHHHHHHHHHHHTT-